Protein AF-A0A2K8XQ33-F1 (afdb_monomer_lite)

Sequence (64 aa):
MKKETLRIFAIYKKNIHLGNETATNKNDAIRKYLVASLYGNILKDLELLSLYSAKTAIKGTHFL

pLDDT: mean 85.56, std 14.26, range [43.94, 95.5]

Structure (mmCIF, N/CA/C/O backbone):
data_AF-A0A2K8XQ33-F1
#
_entry.id   AF-A0A2K8XQ33-F1
#
loop_
_atom_site.group_PDB
_atom_site.id
_atom_site.type_symbol
_atom_site.label_atom_id
_atom_site.label_alt_id
_atom_site.label_comp_id
_atom_site.label_asym_id
_atom_site.label_entity_id
_atom_site.label_seq_id
_atom_site.pdbx_PDB_ins_code
_atom_site.Cartn_x
_atom_site.Cartn_y
_atom_site.Cartn_z
_atom_site.occupancy
_atom_site.B_iso_or_equiv
_atom_site.auth_seq_id
_atom_site.auth_comp_id
_atom_site.auth_asym_id
_atom_site.auth_atom_id
_atom_site.pdbx_PDB_model_num
ATOM 1 N N . MET A 1 1 ? 23.191 8.434 -11.396 1.00 43.94 1 MET A N 1
ATOM 2 C CA . MET A 1 1 ? 21.755 8.442 -11.035 1.00 43.94 1 MET A CA 1
ATOM 3 C C . MET A 1 1 ? 21.374 7.029 -10.596 1.00 43.94 1 MET A C 1
ATOM 5 O O . MET A 1 1 ? 21.410 6.133 -11.432 1.00 43.94 1 MET A O 1
ATOM 9 N N . LYS A 1 2 ? 21.140 6.769 -9.298 1.00 47.66 2 LYS A N 1
ATOM 10 C CA . LYS A 1 2 ? 20.679 5.438 -8.852 1.00 47.66 2 LYS A CA 1
ATOM 11 C C . LYS A 1 2 ? 19.275 5.229 -9.428 1.00 47.66 2 LYS A C 1
ATOM 13 O O . LYS A 1 2 ? 18.377 5.993 -9.099 1.00 47.66 2 LYS A O 1
ATOM 18 N N . LYS A 1 3 ? 19.093 4.243 -10.312 1.00 58.88 3 LYS A N 1
ATOM 19 C CA . LYS A 1 3 ? 17.754 3.791 -10.711 1.00 58.88 3 LYS A CA 1
ATOM 20 C C . LYS A 1 3 ? 17.103 3.201 -9.464 1.00 58.88 3 LYS A C 1
ATOM 22 O O . LYS A 1 3 ? 17.507 2.127 -9.026 1.00 58.88 3 LYS A O 1
ATOM 27 N N . GLU A 1 4 ? 16.157 3.912 -8.861 1.00 70.25 4 GLU A N 1
ATOM 28 C CA . GLU A 1 4 ? 15.342 3.326 -7.801 1.00 70.25 4 GLU A CA 1
ATOM 29 C C . GLU A 1 4 ? 14.534 2.181 -8.416 1.00 70.25 4 GLU A C 1
ATOM 31 O O . GLU A 1 4 ? 13.764 2.378 -9.357 1.00 70.25 4 GLU A O 1
ATOM 36 N N . THR A 1 5 ? 14.777 0.954 -7.953 1.00 81.88 5 THR A N 1
ATOM 37 C CA . THR A 1 5 ? 14.062 -0.224 -8.443 1.00 81.88 5 THR A CA 1
ATOM 38 C C . THR A 1 5 ? 12.604 -0.120 -8.020 1.00 81.88 5 THR A C 1
ATOM 40 O O . THR A 1 5 ? 12.280 -0.294 -6.845 1.00 81.88 5 THR A O 1
ATOM 43 N N . LEU A 1 6 ? 11.729 0.148 -8.986 1.00 87.12 6 LEU A N 1
ATOM 44 C CA . LEU A 1 6 ? 10.291 0.074 -8.787 1.00 87.12 6 LEU A CA 1
ATOM 45 C C . LEU A 1 6 ? 9.889 -1.361 -8.428 1.00 87.12 6 LEU A C 1
ATOM 47 O O . LEU A 1 6 ? 10.374 -2.329 -9.016 1.00 87.12 6 LEU A O 1
ATOM 51 N N . ARG A 1 7 ? 9.005 -1.489 -7.442 1.00 89.62 7 ARG A N 1
ATOM 52 C CA . ARG A 1 7 ? 8.416 -2.751 -6.992 1.00 89.62 7 ARG A CA 1
ATOM 53 C C . ARG A 1 7 ? 6.906 -2.598 -6.955 1.00 89.62 7 ARG A C 1
ATOM 55 O O . ARG A 1 7 ? 6.395 -1.492 -6.790 1.00 89.62 7 ARG A O 1
ATOM 62 N N . ILE A 1 8 ? 6.206 -3.717 -7.066 1.00 91.75 8 ILE A N 1
ATOM 63 C CA . ILE A 1 8 ? 4.757 -3.748 -6.897 1.00 91.75 8 ILE A CA 1
ATOM 64 C C . ILE A 1 8 ? 4.453 -3.982 -5.422 1.00 91.75 8 ILE A C 1
ATOM 66 O O . ILE A 1 8 ? 5.030 -4.865 -4.781 1.00 91.75 8 ILE A O 1
ATOM 70 N N . PHE A 1 9 ? 3.554 -3.169 -4.889 1.00 93.00 9 PHE A N 1
ATOM 71 C CA . PHE A 1 9 ? 3.069 -3.246 -3.525 1.00 93.00 9 PHE A CA 1
ATOM 72 C C . PHE A 1 9 ? 1.567 -3.476 -3.534 1.00 93.00 9 PHE A C 1
ATOM 74 O O . PHE A 1 9 ? 0.829 -2.748 -4.187 1.00 93.00 9 PHE A O 1
ATOM 81 N N . ALA A 1 10 ? 1.125 -4.458 -2.764 1.00 93.56 10 ALA A N 1
ATOM 82 C CA . ALA A 1 10 ? -0.273 -4.668 -2.456 1.00 93.56 10 ALA A CA 1
ATOM 83 C C . ALA A 1 10 ? -0.710 -3.682 -1.377 1.00 93.56 10 ALA A C 1
ATOM 85 O O . ALA A 1 10 ? -0.076 -3.600 -0.319 1.00 93.56 10 ALA A O 1
ATOM 86 N N . ILE A 1 11 ? -1.781 -2.948 -1.652 1.00 94.69 11 ILE A N 1
ATOM 87 C CA . ILE A 1 11 ? -2.363 -1.947 -0.766 1.00 94.69 11 ILE A CA 1
ATOM 88 C C . ILE A 1 11 ? -3.533 -2.569 -0.021 1.00 94.69 11 ILE A C 1
ATOM 90 O O . ILE A 1 11 ? -4.385 -3.239 -0.607 1.00 94.69 11 ILE A O 1
ATOM 94 N N . TYR A 1 12 ? -3.572 -2.327 1.282 1.00 94.75 12 TYR A N 1
ATOM 95 C CA . TYR A 1 12 ? -4.614 -2.803 2.174 1.00 94.75 12 TYR A CA 1
ATOM 96 C C . TYR A 1 12 ? -5.200 -1.640 2.961 1.00 94.75 12 TYR A C 1
ATOM 98 O O . TYR A 1 12 ? -4.474 -0.716 3.326 1.00 94.75 12 TYR A O 1
ATOM 106 N N . LYS A 1 13 ? -6.480 -1.735 3.311 1.00 94.69 13 LYS A N 1
ATOM 107 C CA . LYS A 1 13 ? -7.126 -0.885 4.315 1.00 94.69 13 LYS A CA 1
ATOM 108 C C . LYS A 1 13 ? -7.798 -1.770 5.344 1.00 94.69 13 LYS A C 1
ATOM 110 O O . LYS A 1 13 ? -8.619 -2.604 4.973 1.00 94.69 13 LYS A O 1
ATOM 115 N N . LYS A 1 14 ? -7.450 -1.619 6.625 1.00 92.94 14 LYS A N 1
ATOM 116 C CA . LYS A 1 14 ? -7.961 -2.493 7.704 1.00 92.94 14 LYS A CA 1
ATOM 117 C C . LYS A 1 14 ? -7.855 -3.992 7.341 1.00 92.94 14 LYS A C 1
ATOM 119 O O . LYS A 1 14 ? -8.819 -4.736 7.467 1.00 92.94 14 LYS A O 1
ATOM 124 N N . ASN A 1 15 ? -6.692 -4.414 6.836 1.00 88.69 15 ASN A N 1
ATOM 125 C CA . ASN A 1 15 ? -6.394 -5.770 6.335 1.00 88.69 15 ASN A CA 1
ATOM 126 C C . ASN A 1 15 ? -7.174 -6.248 5.091 1.00 88.69 15 ASN A C 1
ATOM 128 O O . ASN A 1 15 ? -6.902 -7.347 4.613 1.00 88.69 15 ASN A O 1
ATOM 132 N N . ILE A 1 16 ? -8.066 -5.442 4.512 1.00 92.00 16 ILE A N 1
ATOM 133 C CA . ILE A 1 16 ? -8.753 -5.757 3.250 1.00 92.00 16 ILE A CA 1
ATOM 134 C C . ILE A 1 16 ? -7.872 -5.307 2.086 1.00 92.00 16 ILE A C 1
ATOM 136 O O . ILE A 1 16 ? -7.442 -4.154 2.062 1.00 92.00 16 ILE A O 1
ATOM 140 N N . HIS A 1 17 ? -7.584 -6.204 1.138 1.00 92.88 17 HIS A N 1
ATOM 141 C CA . HIS A 1 17 ? -6.827 -5.867 -0.073 1.00 92.88 17 HIS A CA 1
ATOM 142 C C . HIS A 1 17 ? -7.659 -4.961 -0.984 1.00 92.88 17 HIS A C 1
ATOM 144 O O . HIS A 1 17 ? -8.834 -5.230 -1.219 1.00 92.88 17 HIS A O 1
ATOM 150 N N . LEU A 1 18 ? -7.050 -3.881 -1.470 1.00 92.44 18 LEU A N 1
ATOM 151 C CA . LEU A 1 18 ? -7.720 -2.874 -2.293 1.00 92.44 18 LEU A CA 1
ATOM 152 C C . LEU A 1 18 ? -7.190 -2.804 -3.725 1.00 92.44 18 LEU A C 1
ATOM 154 O O . LEU A 1 18 ? -7.900 -2.368 -4.626 1.00 92.44 18 LEU A O 1
ATOM 158 N N . GLY A 1 19 ? -5.930 -3.174 -3.933 1.00 91.00 19 GLY A N 1
ATOM 159 C CA . GLY A 1 19 ? -5.271 -3.017 -5.220 1.00 91.00 19 GLY A CA 1
ATOM 160 C C . GLY A 1 19 ? -3.760 -3.084 -5.098 1.00 91.00 19 GLY A C 1
ATOM 161 O O . GLY A 1 19 ? -3.217 -3.380 -4.032 1.00 91.00 19 GLY A O 1
ATOM 162 N N . ASN A 1 20 ? -3.080 -2.818 -6.206 1.00 92.44 20 ASN A N 1
ATOM 163 C CA . ASN A 1 20 ? -1.630 -2.870 -6.287 1.00 92.44 20 ASN A CA 1
ATOM 164 C C . ASN A 1 20 ? -1.094 -1.579 -6.883 1.00 92.44 20 ASN A C 1
ATOM 166 O O . ASN A 1 20 ? -1.689 -1.043 -7.809 1.00 92.44 20 ASN A O 1
ATOM 170 N N . GLU A 1 21 ? 0.059 -1.137 -6.397 1.00 93.69 21 GLU A N 1
ATOM 171 C CA . GLU A 1 21 ? 0.732 0.053 -6.901 1.00 93.69 21 GLU A CA 1
ATOM 172 C C . GLU A 1 21 ? 2.213 -0.180 -7.135 1.00 93.69 21 GLU A C 1
ATOM 174 O O . GLU A 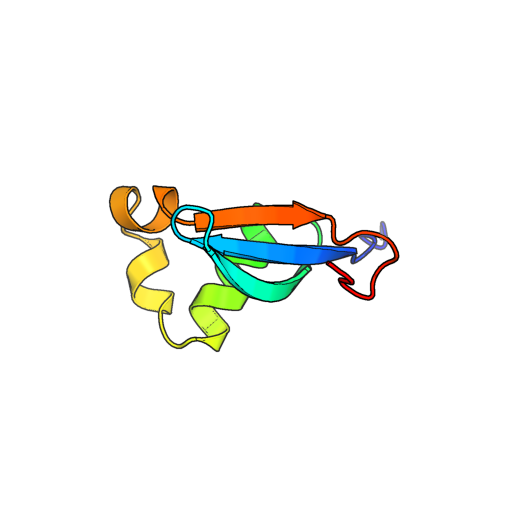1 21 ? 2.888 -0.881 -6.376 1.00 93.69 21 GLU A O 1
ATOM 179 N N . THR A 1 22 ? 2.729 0.463 -8.179 1.00 92.75 22 THR A N 1
ATOM 180 C CA . THR A 1 22 ? 4.156 0.429 -8.495 1.00 92.75 22 THR A CA 1
ATOM 181 C C . THR A 1 22 ? 4.863 1.626 -7.866 1.00 92.75 22 THR A C 1
ATOM 183 O O . THR A 1 22 ? 4.604 2.791 -8.190 1.00 92.75 22 THR A O 1
ATOM 186 N N . ALA A 1 23 ? 5.793 1.349 -6.960 1.00 93.88 23 ALA A N 1
ATOM 187 C CA . ALA A 1 23 ? 6.439 2.368 -6.146 1.00 93.88 23 ALA A CA 1
ATOM 188 C C . ALA A 1 23 ? 7.859 1.976 -5.741 1.00 93.88 23 ALA A C 1
ATOM 190 O O . ALA A 1 23 ? 8.296 0.844 -5.946 1.00 93.88 23 ALA A O 1
ATOM 191 N N . THR A 1 24 ? 8.591 2.919 -5.156 1.00 92.88 24 THR A N 1
ATOM 192 C CA . THR A 1 24 ? 9.957 2.672 -4.660 1.00 92.88 24 THR A CA 1
ATOM 193 C C . THR A 1 24 ? 9.944 2.157 -3.221 1.00 92.88 24 THR A C 1
ATOM 195 O O . THR A 1 24 ? 10.839 1.426 -2.799 1.00 92.88 24 THR A O 1
ATOM 198 N N . ASN A 1 25 ? 8.885 2.469 -2.471 1.00 92.94 25 ASN A N 1
ATOM 199 C CA . ASN A 1 25 ? 8.648 1.999 -1.112 1.00 92.94 25 ASN A CA 1
ATOM 200 C C . ASN A 1 25 ? 7.141 1.938 -0.795 1.00 92.94 25 ASN A C 1
ATOM 202 O O . ASN A 1 25 ? 6.300 2.403 -1.561 1.00 92.94 25 ASN A O 1
ATOM 206 N N . LYS A 1 26 ? 6.809 1.376 0.372 1.00 93.56 26 LYS A N 1
ATOM 207 C CA . LYS A 1 26 ? 5.431 1.185 0.851 1.00 93.56 26 LYS A CA 1
ATOM 208 C C . LYS A 1 26 ? 4.632 2.489 0.960 1.00 93.56 26 LYS A C 1
ATOM 210 O O . LYS A 1 26 ? 3.472 2.514 0.567 1.00 93.56 26 LYS A O 1
ATOM 215 N N . ASN A 1 27 ? 5.240 3.557 1.476 1.00 93.38 27 ASN A N 1
ATOM 216 C CA . ASN A 1 27 ? 4.548 4.830 1.700 1.00 93.38 27 ASN A CA 1
ATOM 217 C C . ASN A 1 27 ? 4.234 5.527 0.373 1.00 93.38 27 ASN A C 1
ATOM 219 O O . ASN A 1 27 ? 3.138 6.053 0.197 1.00 93.38 27 ASN A O 1
ATOM 223 N N . ASP A 1 28 ? 5.170 5.477 -0.578 1.00 94.44 28 ASP A N 1
ATOM 224 C CA . ASP A 1 28 ? 4.947 5.957 -1.945 1.00 94.44 28 ASP A CA 1
ATOM 225 C C . ASP A 1 28 ? 3.814 5.175 -2.631 1.00 94.44 28 ASP A C 1
ATOM 227 O O . ASP A 1 28 ? 2.943 5.773 -3.257 1.00 94.44 28 ASP A O 1
ATOM 231 N N . ALA A 1 29 ? 3.751 3.855 -2.431 1.00 94.88 29 ALA A N 1
ATOM 232 C CA . ALA A 1 29 ? 2.673 3.025 -2.967 1.00 94.88 29 ALA A CA 1
A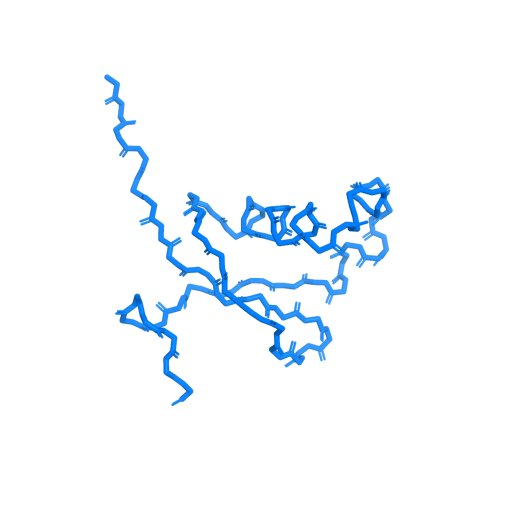TOM 233 C C . ALA A 1 29 ? 1.293 3.424 -2.422 1.00 94.88 29 ALA A C 1
ATOM 235 O O . ALA A 1 29 ? 0.358 3.622 -3.193 1.00 94.88 29 ALA A O 1
ATOM 236 N N . ILE A 1 30 ? 1.172 3.601 -1.101 1.00 95.06 30 ILE A N 1
ATOM 237 C CA . ILE A 1 30 ? -0.078 4.051 -0.463 1.00 95.06 30 ILE A CA 1
ATOM 238 C C . ILE A 1 30 ? -0.468 5.436 -0.986 1.00 95.06 30 ILE A C 1
ATOM 240 O O . ILE A 1 30 ? -1.624 5.665 -1.335 1.00 95.06 30 ILE A O 1
ATOM 244 N N . ARG A 1 31 ? 0.496 6.359 -1.086 1.00 94.94 31 ARG A N 1
ATOM 245 C CA . ARG A 1 31 ? 0.247 7.710 -1.596 1.00 94.94 31 ARG A CA 1
ATOM 246 C C . ARG A 1 31 ? -0.267 7.683 -3.035 1.00 94.94 31 ARG A C 1
ATOM 248 O O . ARG A 1 31 ? -1.256 8.353 -3.324 1.00 94.94 31 ARG A O 1
ATOM 255 N N . LYS A 1 32 ? 0.384 6.924 -3.920 1.00 94.94 32 LYS A N 1
ATOM 256 C CA . LYS A 1 32 ? -0.027 6.770 -5.324 1.00 94.94 32 LYS A CA 1
ATOM 257 C C . LYS A 1 32 ? -1.427 6.188 -5.439 1.00 94.94 32 LYS A C 1
ATOM 259 O O . LYS A 1 32 ? -2.249 6.777 -6.134 1.00 94.94 32 LYS A O 1
ATOM 264 N N . TYR A 1 33 ? -1.718 5.136 -4.675 1.00 95.00 33 TYR A N 1
ATOM 265 C CA . TYR A 1 33 ? -3.046 4.529 -4.626 1.00 95.00 33 TYR A CA 1
ATOM 266 C C . TYR A 1 33 ? -4.124 5.545 -4.241 1.00 95.00 33 TYR A C 1
ATOM 268 O O . TYR A 1 33 ? -5.155 5.651 -4.904 1.00 95.00 33 TYR A O 1
ATOM 276 N N . LEU A 1 34 ? -3.883 6.321 -3.179 1.00 94.19 34 LEU A N 1
ATOM 277 C CA . LEU A 1 34 ? -4.837 7.319 -2.699 1.00 94.19 34 LEU A CA 1
ATOM 278 C C . LEU A 1 34 ? -5.064 8.426 -3.728 1.00 94.19 34 LEU A C 1
ATOM 280 O O . LEU A 1 34 ? -6.204 8.819 -3.947 1.00 94.19 34 LEU A O 1
ATOM 284 N N . VAL A 1 35 ? -4.009 8.906 -4.390 1.00 94.00 35 VAL A N 1
ATOM 285 C CA . VAL A 1 35 ? -4.140 9.907 -5.459 1.00 94.00 35 VAL A CA 1
ATOM 286 C C . VAL A 1 35 ? -4.921 9.342 -6.648 1.00 94.00 35 VAL A C 1
ATOM 288 O O . VAL A 1 35 ? -5.856 9.992 -7.110 1.00 94.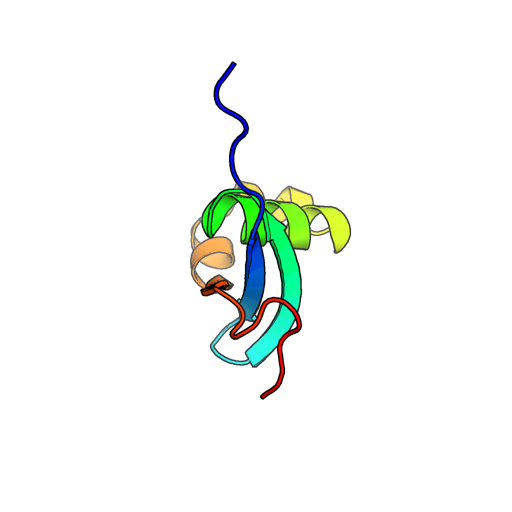00 35 VAL A O 1
ATOM 291 N N . ALA A 1 36 ? -4.589 8.131 -7.104 1.00 92.88 36 ALA A N 1
ATOM 292 C CA . ALA A 1 36 ? -5.281 7.462 -8.207 1.00 92.88 36 ALA A CA 1
ATOM 293 C C . ALA A 1 36 ? -6.761 7.185 -7.890 1.00 92.88 36 ALA A C 1
ATOM 295 O O . ALA A 1 36 ? -7.614 7.280 -8.766 1.00 92.88 36 ALA A O 1
ATOM 296 N N . SER A 1 37 ? -7.072 6.922 -6.619 1.00 91.50 37 SER A N 1
ATOM 297 C CA . SER A 1 37 ? -8.432 6.699 -6.115 1.00 91.50 37 SER A CA 1
ATOM 298 C C . SER A 1 37 ? -9.187 7.994 -5.773 1.00 91.50 37 SER A C 1
ATOM 300 O O . SER A 1 37 ? -10.234 7.933 -5.136 1.00 91.50 37 SER A O 1
ATOM 302 N N . LEU A 1 38 ? -8.662 9.169 -6.154 1.00 91.19 38 LEU A N 1
ATOM 303 C CA . LEU A 1 38 ? -9.237 10.497 -5.872 1.00 91.19 38 LEU A CA 1
ATOM 304 C C . LEU A 1 38 ? -9.346 10.855 -4.373 1.00 91.19 38 LEU A C 1
ATOM 306 O O . LEU A 1 38 ? -10.049 11.789 -3.996 1.00 91.19 38 LEU A O 1
ATOM 310 N N . TYR A 1 39 ? -8.583 10.175 -3.518 1.00 89.62 39 TYR A N 1
ATOM 311 C CA . TYR A 1 39 ? -8.482 10.406 -2.072 1.00 89.62 39 TYR A CA 1
ATOM 312 C C . TYR A 1 39 ? -7.250 11.238 -1.675 1.00 89.62 39 TYR A C 1
ATOM 314 O O . TYR A 1 39 ? -6.761 11.154 -0.547 1.00 89.62 39 TYR A O 1
ATOM 322 N N . GLY A 1 40 ? -6.708 12.053 -2.586 1.00 85.50 40 GLY A N 1
ATOM 323 C CA . GLY A 1 40 ? -5.509 12.864 -2.32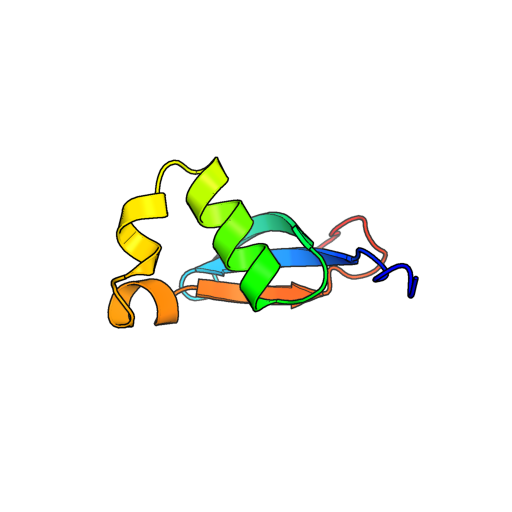5 1.00 85.50 40 GLY A CA 1
ATOM 324 C C . GLY A 1 40 ? -5.661 13.860 -1.163 1.00 85.50 40 GLY A C 1
ATOM 325 O O . GLY A 1 40 ? -4.678 14.209 -0.512 1.00 85.50 40 GLY A O 1
ATOM 326 N N . ASN A 1 41 ? -6.890 14.274 -0.854 1.00 86.00 41 ASN A N 1
ATOM 327 C CA . ASN A 1 41 ? -7.230 15.105 0.304 1.00 86.00 41 ASN A CA 1
ATOM 328 C C . ASN A 1 41 ? -6.963 14.412 1.655 1.00 86.00 41 ASN A C 1
ATOM 330 O O . ASN A 1 41 ? -6.630 15.090 2.625 1.00 86.00 41 ASN A O 1
ATOM 334 N N . ILE A 1 42 ? -7.041 13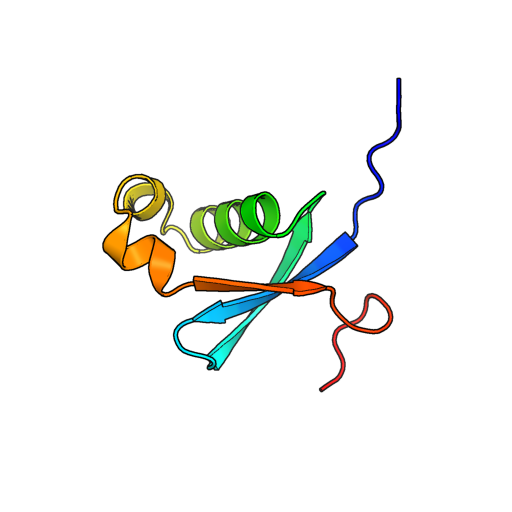.079 1.705 1.00 86.50 42 ILE A N 1
ATOM 335 C CA . ILE A 1 42 ? -6.835 12.271 2.918 1.00 86.50 42 ILE A CA 1
ATOM 336 C C . ILE A 1 42 ? -5.347 12.193 3.303 1.00 86.50 42 ILE A C 1
ATOM 338 O O . ILE A 1 42 ? -5.015 11.867 4.435 1.00 86.50 42 ILE A O 1
ATOM 342 N N . LEU A 1 43 ? -4.420 12.572 2.414 1.00 87.69 43 LEU A N 1
ATOM 343 C CA . LEU A 1 43 ? -2.976 12.527 2.693 1.00 87.69 43 LEU A CA 1
ATOM 344 C C . LEU A 1 43 ? -2.530 13.411 3.872 1.00 87.69 43 LEU A C 1
ATOM 346 O O . LEU A 1 43 ? -1.429 13.217 4.383 1.00 87.69 43 LEU A O 1
ATOM 350 N N . LYS A 1 44 ? -3.349 14.387 4.279 1.00 88.69 44 LYS A N 1
ATOM 351 C CA . LYS A 1 44 ? -3.092 15.252 5.443 1.00 88.69 44 LYS A CA 1
ATOM 352 C C . LYS A 1 44 ? -3.698 14.709 6.740 1.00 88.69 44 LYS A C 1
ATOM 354 O O . LYS A 1 44 ? -3.363 15.207 7.809 1.00 88.69 44 LYS A O 1
ATOM 359 N N . ASP A 1 45 ? -4.574 13.714 6.642 1.00 91.00 45 ASP A N 1
ATOM 360 C CA . ASP A 1 45 ? -5.246 13.089 7.772 1.00 91.00 45 ASP A CA 1
ATOM 361 C C . ASP A 1 45 ? -4.476 11.829 8.186 1.00 91.00 45 ASP A C 1
ATOM 363 O O . ASP A 1 45 ? -4.577 10.765 7.569 1.00 91.00 45 ASP A O 1
ATOM 367 N N . LEU A 1 46 ? -3.656 11.973 9.228 1.00 88.50 46 LEU A N 1
ATOM 368 C CA . LEU A 1 46 ? -2.812 10.895 9.739 1.00 88.50 46 LEU A CA 1
ATOM 369 C C . LEU A 1 46 ? -3.630 9.732 10.316 1.00 88.50 46 LEU A C 1
ATOM 371 O O . LEU A 1 46 ? -3.188 8.585 10.215 1.00 88.50 46 LEU A O 1
ATOM 375 N N . GLU A 1 47 ? -4.814 9.996 10.878 1.00 90.56 47 GLU A N 1
ATOM 376 C CA . GLU A 1 47 ? -5.680 8.949 11.424 1.00 90.56 47 GLU A CA 1
ATOM 377 C C . GLU A 1 47 ? -6.223 8.080 10.294 1.00 90.56 47 GLU A C 1
ATOM 379 O O . GLU A 1 47 ? -6.085 6.853 10.326 1.00 90.56 47 GLU A O 1
ATOM 384 N N . LEU A 1 48 ? -6.758 8.699 9.240 1.00 87.56 48 LEU A N 1
ATOM 385 C CA . LEU A 1 48 ? -7.237 7.966 8.072 1.00 87.56 48 LEU A CA 1
ATOM 386 C C . LEU A 1 48 ? -6.101 7.264 7.326 1.00 87.56 48 LEU A C 1
ATOM 388 O O . LEU A 1 48 ? -6.290 6.134 6.868 1.00 87.56 48 LEU A O 1
ATOM 392 N N . LEU A 1 49 ? -4.927 7.891 7.223 1.00 90.88 49 LEU A N 1
ATOM 393 C CA . LEU A 1 49 ? -3.757 7.291 6.583 1.00 90.88 49 LEU A CA 1
ATOM 394 C C . LEU A 1 49 ? -3.272 6.046 7.341 1.00 90.88 49 LEU A C 1
ATOM 396 O O . LEU A 1 49 ? -2.883 5.068 6.703 1.00 90.88 49 LEU A O 1
ATOM 400 N N . SER A 1 50 ? -3.364 6.040 8.676 1.00 91.69 50 SER A N 1
ATOM 401 C CA . SER A 1 50 ? -2.968 4.897 9.517 1.00 91.69 50 SER A CA 1
ATOM 402 C C . SER A 1 50 ? -3.784 3.624 9.254 1.00 91.69 50 SER A C 1
ATOM 404 O O . SER A 1 50 ? -3.334 2.517 9.550 1.00 91.69 50 SER A O 1
ATOM 406 N N . LEU A 1 51 ? -4.970 3.761 8.649 1.00 94.25 51 LEU A N 1
ATOM 407 C CA . LEU A 1 51 ? -5.812 2.629 8.261 1.00 94.25 51 LEU A CA 1
ATOM 408 C C . LEU A 1 51 ? -5.273 1.880 7.040 1.00 94.25 51 LEU A C 1
ATOM 410 O O . LEU A 1 51 ? -5.717 0.754 6.786 1.00 94.25 51 LEU A O 1
ATOM 414 N N . TYR A 1 52 ? -4.368 2.499 6.278 1.00 94.94 52 TYR A N 1
ATOM 415 C CA . TYR A 1 52 ? -3.770 1.924 5.083 1.00 94.94 52 TYR A CA 1
ATOM 416 C C . TYR A 1 52 ? -2.423 1.277 5.397 1.00 94.94 52 TYR A C 1
ATOM 418 O O . TYR A 1 52 ? -1.624 1.770 6.189 1.00 94.94 52 TYR A O 1
ATOM 426 N N . SER A 1 53 ? -2.139 0.165 4.730 1.00 95.50 53 SER A N 1
ATOM 427 C CA . SER A 1 53 ? -0.837 -0.492 4.793 1.00 95.50 53 SER A CA 1
ATOM 428 C C . SER A 1 53 ? -0.449 -1.044 3.429 1.00 95.50 53 SER A C 1
ATOM 430 O O . SER A 1 53 ? -1.298 -1.260 2.566 1.00 95.50 53 SER A O 1
ATOM 432 N N . ALA A 1 54 ? 0.848 -1.269 3.226 1.00 94.25 54 ALA A N 1
ATOM 433 C CA . ALA A 1 54 ? 1.366 -1.845 1.996 1.00 94.25 54 ALA A CA 1
ATOM 434 C C . ALA A 1 54 ? 2.347 -2.985 2.274 1.00 94.25 54 ALA A C 1
ATOM 436 O O . ALA A 1 54 ? 3.184 -2.923 3.186 1.00 94.25 54 ALA A O 1
ATOM 437 N N . LYS A 1 55 ? 2.270 -4.030 1.454 1.00 92.94 55 LYS A N 1
ATOM 438 C CA . LYS A 1 55 ? 3.192 -5.173 1.474 1.00 92.94 55 LYS A CA 1
ATOM 439 C C . LYS A 1 55 ? 3.773 -5.359 0.080 1.00 92.94 55 LYS A C 1
ATOM 441 O O . LYS A 1 55 ? 3.078 -5.139 -0.901 1.00 92.94 55 LYS A O 1
ATOM 446 N N . THR A 1 56 ? 5.045 -5.735 -0.020 1.00 90.81 56 THR A N 1
ATOM 447 C CA . THR A 1 56 ? 5.641 -6.079 -1.318 1.00 90.81 56 THR A CA 1
ATOM 448 C C . THR A 1 56 ? 4.848 -7.237 -1.919 1.00 90.81 56 THR A C 1
ATOM 450 O O . THR A 1 56 ? 4.675 -8.256 -1.249 1.00 90.81 56 THR A O 1
ATOM 453 N N . ALA A 1 57 ? 4.356 -7.088 -3.147 1.00 83.12 57 ALA A N 1
ATOM 454 C CA . ALA A 1 57 ? 3.631 -8.152 -3.825 1.00 83.12 57 ALA A CA 1
ATOM 455 C C . ALA A 1 57 ? 4.591 -9.304 -4.145 1.00 83.12 57 ALA A C 1
ATOM 457 O O . ALA A 1 57 ? 5.677 -9.100 -4.701 1.00 83.12 57 ALA A O 1
ATOM 458 N N . ILE A 1 58 ? 4.197 -10.525 -3.789 1.00 70.12 58 ILE A N 1
ATOM 459 C CA . ILE A 1 58 ? 4.983 -11.724 -4.079 1.00 70.12 58 ILE A CA 1
ATOM 460 C C . ILE A 1 58 ? 5.019 -11.903 -5.606 1.00 70.12 58 ILE A C 1
ATOM 462 O O . ILE A 1 58 ? 3.996 -11.783 -6.279 1.00 70.12 58 ILE A O 1
ATOM 466 N N . LYS A 1 59 ? 6.220 -12.131 -6.158 1.00 64.56 59 LYS A N 1
ATOM 467 C CA . LYS A 1 59 ? 6.489 -12.355 -7.596 1.00 64.56 59 LYS A CA 1
ATOM 468 C C . LYS A 1 59 ? 6.139 -11.203 -8.555 1.00 64.56 59 LYS A C 1
ATOM 470 O O . LYS A 1 59 ? 6.127 -11.416 -9.760 1.00 64.56 59 LYS A O 1
ATOM 475 N N . GLY A 1 60 ? 5.896 -9.983 -8.064 1.00 57.94 60 GLY A N 1
ATOM 476 C CA . GLY A 1 60 ? 5.624 -8.836 -8.943 1.00 57.94 60 GLY A CA 1
ATOM 477 C C . GLY A 1 60 ? 4.332 -8.963 -9.762 1.00 57.94 60 GLY A C 1
ATOM 478 O O . GLY A 1 60 ? 4.152 -8.235 -10.727 1.00 57.94 60 GLY A O 1
ATOM 479 N N . THR A 1 61 ? 3.433 -9.876 -9.400 1.00 58.81 61 THR A N 1
ATOM 480 C CA . THR A 1 61 ? 2.145 -10.061 -10.088 1.00 58.81 61 THR A CA 1
ATOM 481 C C . THR A 1 61 ? 0.961 -10.170 -9.137 1.00 58.81 61 THR A C 1
ATOM 483 O O . THR A 1 61 ? -0.162 -10.254 -9.609 1.00 58.81 61 THR A O 1
ATOM 486 N N . HIS A 1 62 ? 1.187 -10.084 -7.819 1.00 48.00 62 HIS A N 1
ATOM 487 C CA . HIS A 1 62 ? 0.151 -10.181 -6.785 1.00 48.00 62 HIS A CA 1
ATOM 488 C C . HIS A 1 62 ? -0.789 -11.368 -7.016 1.00 48.00 62 HIS A C 1
ATOM 490 O O . HIS A 1 62 ? -1.897 -11.223 -7.520 1.00 48.00 62 HIS A O 1
ATOM 496 N N . PHE A 1 63 ? -0.327 -12.555 -6.640 1.00 45.75 63 PHE A N 1
ATOM 497 C CA . PHE A 1 63 ? -1.195 -13.717 -6.509 1.00 45.75 63 PHE A CA 1
ATOM 498 C C . PHE A 1 63 ? -1.380 -13.993 -5.019 1.00 45.75 63 PHE A C 1
ATOM 500 O O . PHE A 1 63 ? -0.385 -14.105 -4.297 1.00 45.75 63 PHE A O 1
ATOM 507 N N . LEU A 1 64 ? -2.647 -13.993 -4.590 1.00 50.53 64 LEU A N 1
ATOM 508 C CA . LEU A 1 64 ? -3.097 -14.456 -3.274 1.00 50.53 64 LEU A CA 1
ATOM 509 C C . LEU A 1 64 ? -2.556 -15.858 -2.974 1.00 50.53 64 LEU A C 1
ATOM 511 O O . LEU A 1 64 ? -2.522 -16.684 -3.915 1.00 50.53 64 LEU A O 1
#

Secondary structure (DSSP, 8-state):
------EEEEEEETTEEEEEEEESSHHHHHHHHHHHTT-GGGGG-HHHHHTEEEEEPGGGTT--

Radius of gyration: 11.83 Å; chains: 1; bounding box: 31×30×22 Å

Foldseek 3Di:
DPPLDWFKKFKDFQNHTDDIATDSDWVRGLCVVCVVVVNNVCVVPPVRSVRM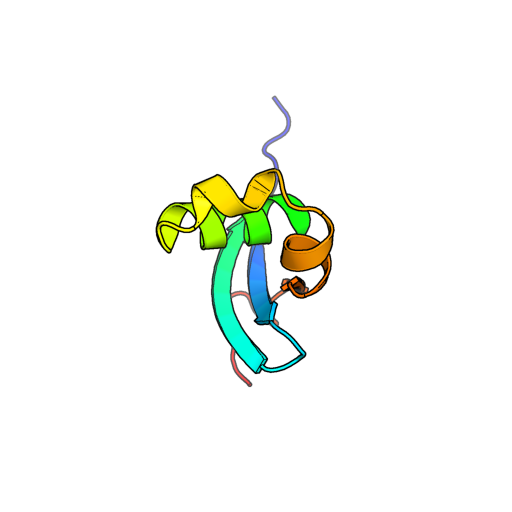TIDGAPPRPRDD